Protein AF-A0A7I8EJA7-F1 (afdb_monomer_lite)

pLDDT: mean 79.99, std 19.55, range [35.12, 96.31]

Structure (mmCIF, N/CA/C/O backbone):
data_AF-A0A7I8EJA7-F1
#
_entry.id   AF-A0A7I8EJA7-F1
#
loop_
_atom_site.group_PDB
_atom_site.id
_atom_site.type_symbol
_atom_site.label_atom_id
_atom_site.label_alt_id
_atom_site.label_comp_id
_atom_site.label_asym_id
_atom_site.label_entity_id
_atom_site.label_seq_id
_atom_site.pdbx_PDB_ins_code
_atom_site.Cartn_x
_atom_site.Cartn_y
_atom_site.Cartn_z
_atom_site.occupancy
_atom_site.B_iso_or_equiv
_atom_site.auth_seq_id
_atom_site.auth_comp_id
_atom_site.auth_asym_id
_atom_site.auth_atom_id
_atom_site.pdbx_PDB_model_num
ATOM 1 N N . MET A 1 1 ? 0.602 -46.664 -0.710 1.00 35.12 1 MET A N 1
ATOM 2 C CA . MET A 1 1 ? -0.573 -46.469 -1.582 1.00 35.12 1 MET A CA 1
ATOM 3 C C . MET A 1 1 ? -1.274 -45.219 -1.079 1.00 35.12 1 MET A C 1
ATOM 5 O O . M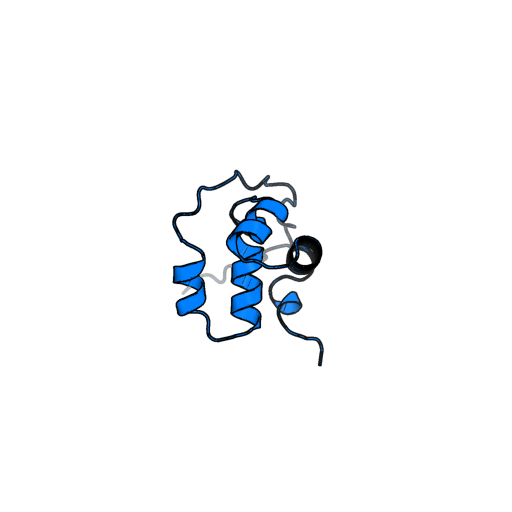ET A 1 1 ? -1.924 -45.285 -0.047 1.00 35.12 1 MET A O 1
ATOM 9 N N . PHE A 1 2 ? -1.000 -44.064 -1.686 1.00 35.34 2 PHE A N 1
ATOM 10 C CA . PHE A 1 2 ? -1.615 -42.798 -1.277 1.00 35.34 2 PHE A CA 1
ATOM 11 C C . PHE A 1 2 ? -2.947 -42.654 -2.019 1.00 35.34 2 PHE A C 1
ATOM 13 O O . PHE A 1 2 ? -2.956 -42.869 -3.234 1.00 35.34 2 PHE A O 1
ATOM 20 N N . PRO A 1 3 ? -4.063 -42.350 -1.336 1.00 38.88 3 PRO A N 1
ATOM 21 C CA . PRO A 1 3 ? -5.328 -42.148 -2.017 1.00 38.88 3 PRO A CA 1
ATOM 22 C C . PRO A 1 3 ? -5.225 -40.880 -2.865 1.00 38.88 3 PRO A C 1
ATOM 24 O O . PRO A 1 3 ? -4.882 -39.811 -2.363 1.00 38.88 3 PRO A O 1
ATOM 27 N N . THR A 1 4 ? -5.526 -41.007 -4.153 1.00 46.88 4 THR A N 1
ATOM 28 C CA . THR A 1 4 ? -5.810 -39.887 -5.050 1.00 46.88 4 THR A CA 1
ATOM 29 C C . THR A 1 4 ? -7.092 -39.211 -4.582 1.00 46.88 4 THR A C 1
ATOM 31 O O . THR A 1 4 ? -8.189 -39.598 -4.983 1.00 46.88 4 THR A O 1
ATOM 34 N N . LEU A 1 5 ? -6.964 -38.219 -3.704 1.00 42.38 5 LEU A N 1
ATOM 35 C CA . LEU A 1 5 ? -8.040 -37.271 -3.460 1.00 42.38 5 LEU A CA 1
ATOM 36 C C . LEU A 1 5 ? -8.052 -36.287 -4.628 1.00 42.38 5 LEU A C 1
ATOM 38 O O . LEU A 1 5 ? -7.164 -35.448 -4.775 1.00 42.38 5 LEU A O 1
ATOM 42 N N . SER A 1 6 ? -9.049 -36.476 -5.489 1.00 43.38 6 SER A N 1
ATOM 43 C CA . SER A 1 6 ? -9.438 -35.550 -6.542 1.00 43.38 6 SER A CA 1
ATOM 44 C C . SER A 1 6 ? -9.655 -34.175 -5.914 1.00 43.38 6 SER A C 1
ATOM 46 O O . SER A 1 6 ? -10.556 -33.992 -5.095 1.00 43.38 6 SER A O 1
ATOM 48 N N . CYS A 1 7 ? -8.787 -33.223 -6.245 1.00 35.91 7 CYS A N 1
ATOM 49 C CA . CYS A 1 7 ? -8.907 -31.842 -5.807 1.00 35.91 7 CYS A CA 1
ATOM 50 C C . CYS A 1 7 ? -9.944 -31.154 -6.706 1.00 35.91 7 CYS A C 1
ATOM 52 O O . CYS A 1 7 ? -9.608 -30.365 -7.584 1.00 35.91 7 CYS A O 1
ATOM 54 N N . GLU A 1 8 ? -11.219 -31.494 -6.524 1.00 48.06 8 GLU A N 1
ATOM 55 C CA . GLU A 1 8 ? -12.331 -30.686 -7.024 1.00 48.06 8 GLU A CA 1
ATOM 56 C C . GLU A 1 8 ? -12.548 -29.517 -6.059 1.00 48.06 8 GLU A C 1
ATOM 58 O O . GLU A 1 8 ? -13.550 -29.427 -5.355 1.00 48.06 8 GLU A O 1
ATOM 63 N N . LEU A 1 9 ? -11.581 -28.596 -6.012 1.00 49.75 9 LEU A N 1
ATOM 64 C CA . LEU A 1 9 ? -11.828 -27.256 -5.487 1.00 49.75 9 LEU A CA 1
ATOM 65 C C . LEU A 1 9 ? -12.623 -26.505 -6.554 1.00 49.75 9 LEU A C 1
ATOM 67 O O . LEU A 1 9 ? -12.089 -25.798 -7.411 1.00 49.75 9 LEU A O 1
ATOM 71 N N . GLY A 1 10 ? -13.933 -26.752 -6.523 1.00 39.44 10 GLY A N 1
ATOM 72 C CA . GLY A 1 10 ? -14.923 -25.938 -7.200 1.00 39.44 10 GLY A CA 1
ATOM 73 C C . GLY A 1 10 ? -14.678 -24.466 -6.886 1.00 39.44 10 GLY A C 1
ATOM 74 O O . GLY A 1 10 ? -14.243 -24.107 -5.794 1.00 39.44 10 GLY A O 1
ATOM 75 N N . ARG A 1 11 ? -14.932 -23.618 -7.885 1.00 53.28 11 ARG A N 1
ATOM 76 C CA . ARG A 1 11 ? -14.918 -22.157 -7.786 1.00 53.28 11 ARG A CA 1
ATOM 77 C C . ARG A 1 11 ? -15.930 -21.673 -6.739 1.00 53.28 11 ARG A C 1
ATOM 79 O O . ARG A 1 11 ? -16.978 -21.133 -7.091 1.00 53.28 11 ARG A O 1
ATOM 86 N N . GLU A 1 12 ? -15.623 -21.817 -5.462 1.00 44.09 12 GLU A N 1
ATOM 87 C CA . GLU A 1 12 ? -16.193 -20.954 -4.444 1.00 44.09 12 GLU A CA 1
ATOM 88 C C . GLU A 1 12 ? -15.552 -19.587 -4.658 1.00 44.09 12 GLU A C 1
ATOM 90 O O . GLU A 1 12 ? -14.379 -19.357 -4.366 1.00 44.09 12 GLU A O 1
ATOM 95 N N . ARG A 1 13 ? -16.321 -18.682 -5.279 1.00 52.56 13 ARG A N 1
ATOM 96 C CA . ARG A 1 13 ? -16.040 -17.252 -5.193 1.00 52.56 13 ARG A CA 1
ATOM 97 C C . ARG A 1 13 ? -15.877 -16.962 -3.708 1.00 52.56 13 ARG A C 1
ATOM 99 O O . ARG A 1 13 ? -16.846 -17.117 -2.968 1.00 52.56 13 ARG A O 1
ATOM 106 N N . LEU A 1 14 ? -14.659 -16.596 -3.298 1.00 54.72 14 LEU A N 1
ATOM 107 C CA . LEU A 1 14 ? -14.411 -16.029 -1.978 1.00 54.72 14 LEU A CA 1
ATOM 108 C C . LEU A 1 14 ? -15.534 -15.016 -1.717 1.00 54.72 14 LEU A C 1
ATOM 110 O O . LEU A 1 14 ? -15.752 -14.175 -2.600 1.00 54.72 14 LEU A O 1
ATOM 114 N N . PRO A 1 15 ? -16.280 -15.128 -0.603 1.00 47.22 15 PRO A N 1
ATOM 115 C CA . PRO A 1 15 ? -17.280 -14.130 -0.261 1.00 47.22 15 PRO A CA 1
ATOM 116 C C . PRO A 1 15 ? -16.610 -12.761 -0.370 1.00 47.22 15 PRO A C 1
ATOM 118 O O . PRO A 1 15 ? -15.573 -12.514 0.252 1.00 47.22 15 PRO A O 1
ATOM 121 N N . GLN A 1 16 ? -17.152 -11.921 -1.256 1.00 55.12 16 GLN A N 1
ATOM 122 C CA . GLN A 1 16 ? -16.622 -10.594 -1.601 1.00 55.12 16 GLN A CA 1
ATOM 123 C C . GLN A 1 16 ? -16.788 -9.597 -0.436 1.00 55.12 16 GLN A C 1
ATOM 125 O O . GLN A 1 16 ? -16.475 -8.421 -0.550 1.00 55.12 16 GLN A O 1
ATOM 130 N N . ASP A 1 17 ? -17.293 -10.103 0.682 1.00 47.69 17 ASP A N 1
ATOM 131 C CA . ASP A 1 17 ? -17.926 -9.426 1.793 1.00 47.69 17 ASP A CA 1
ATOM 132 C C . ASP A 1 17 ? -17.530 -10.052 3.143 1.00 47.69 17 ASP A C 1
ATOM 134 O O . ASP A 1 17 ? -18.152 -9.772 4.165 1.00 47.69 17 ASP A O 1
ATOM 138 N N . LEU A 1 18 ? -16.435 -10.828 3.197 1.00 55.97 18 LEU A N 1
ATOM 139 C CA . LEU A 1 18 ? -15.638 -10.890 4.429 1.00 55.97 18 LEU A CA 1
ATOM 140 C C . LEU A 1 18 ? -15.068 -9.488 4.648 1.00 55.97 18 LEU A C 1
ATOM 142 O O . LEU A 1 18 ? -13.936 -9.205 4.255 1.00 55.97 18 LEU A O 1
ATOM 146 N N . GLU A 1 19 ? -15.899 -8.610 5.207 1.00 57.94 19 GLU A N 1
ATOM 147 C CA . GLU A 1 19 ? -15.570 -7.254 5.611 1.00 57.94 19 GLU A CA 1
ATOM 148 C C . GLU A 1 19 ? -14.284 -7.363 6.426 1.00 57.94 19 GLU A C 1
ATOM 150 O O . GLU A 1 19 ? -14.271 -7.892 7.543 1.00 57.94 19 GLU A O 1
ATOM 155 N N . ARG A 1 20 ? -13.153 -7.034 5.788 1.00 60.50 20 ARG A N 1
ATOM 156 C CA . ARG A 1 20 ? -11.839 -7.267 6.376 1.00 60.50 20 ARG A CA 1
ATOM 157 C C . ARG A 1 20 ? -11.783 -6.384 7.605 1.00 60.50 20 ARG A C 1
ATOM 159 O O . ARG A 1 20 ? -11.649 -5.170 7.487 1.00 60.50 20 ARG A O 1
ATOM 166 N N . SER A 1 21 ? -11.934 -6.997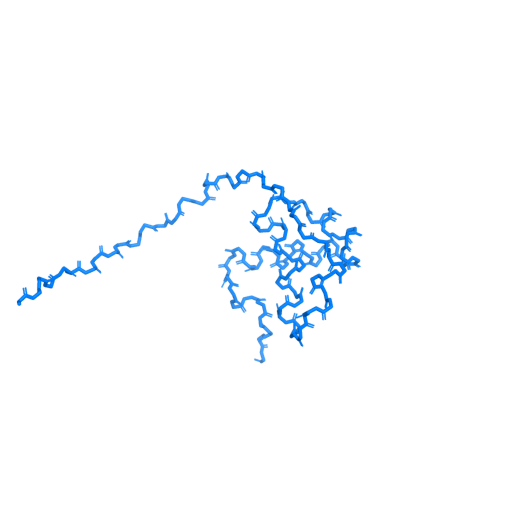 8.779 1.00 66.31 21 SER A N 1
ATOM 167 C CA . SER A 1 21 ? -11.872 -6.286 10.049 1.00 66.31 21 SER A CA 1
ATOM 168 C C . SER A 1 21 ? -10.585 -5.474 10.057 1.00 66.31 21 SER A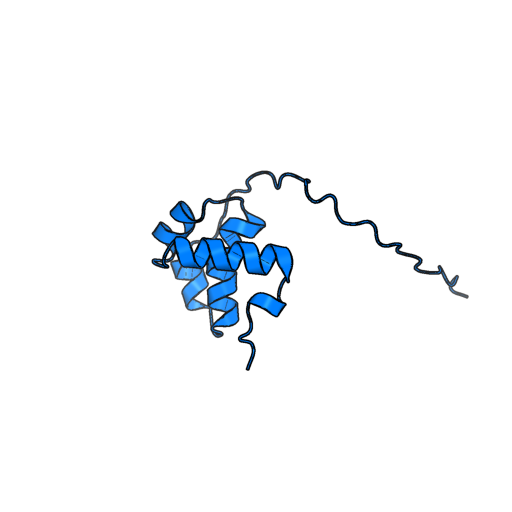 C 1
ATOM 170 O O . SER A 1 21 ? -9.514 -6.055 9.847 1.00 66.31 21 SER A O 1
ATOM 172 N N . ARG A 1 22 ? -10.688 -4.161 10.272 1.00 67.06 22 ARG A N 1
ATOM 173 C CA . ARG A 1 22 ? -9.527 -3.272 10.326 1.00 67.06 22 ARG A CA 1
ATOM 174 C C . ARG A 1 22 ? -8.493 -3.865 11.284 1.00 67.06 22 ARG A C 1
ATOM 176 O O . ARG A 1 22 ? -8.796 -4.11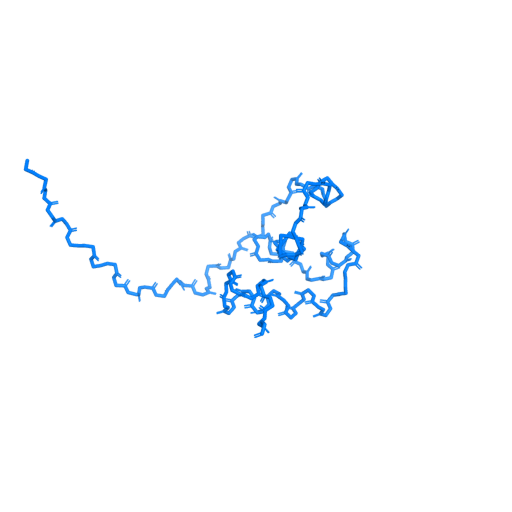3 12.449 1.00 67.06 22 ARG A O 1
ATOM 183 N N . ARG A 1 23 ? -7.293 -4.133 10.775 1.00 72.06 23 ARG A N 1
ATOM 184 C CA . ARG A 1 23 ? -6.164 -4.658 11.554 1.00 72.06 23 ARG A CA 1
ATOM 185 C C . ARG A 1 23 ? -5.175 -3.525 11.779 1.00 72.06 23 ARG A C 1
ATOM 187 O O . ARG A 1 23 ? -4.915 -2.753 10.858 1.00 72.06 23 ARG A O 1
ATOM 194 N N . GLU A 1 24 ? -4.641 -3.420 12.991 1.00 71.69 24 GLU A N 1
ATOM 195 C CA . GLU A 1 24 ? -3.585 -2.449 13.276 1.00 71.69 24 GLU A CA 1
ATOM 196 C C . GLU A 1 24 ? -2.304 -2.830 12.533 1.00 71.69 24 GLU A C 1
ATOM 198 O O . GLU A 1 24 ? -1.905 -3.997 12.503 1.00 71.69 24 GLU A O 1
ATOM 203 N N . ARG A 1 25 ? -1.676 -1.830 11.910 1.00 75.38 25 ARG A N 1
ATOM 204 C CA . ARG A 1 25 ? -0.390 -1.980 11.236 1.00 75.38 25 ARG A CA 1
ATOM 205 C C . ARG A 1 25 ? 0.731 -1.758 12.249 1.00 75.38 25 ARG A C 1
ATOM 207 O O . ARG A 1 25 ? 0.665 -0.820 13.035 1.00 75.38 25 ARG A O 1
ATOM 214 N N . THR A 1 26 ? 1.747 -2.617 12.223 1.00 76.56 26 THR A N 1
ATOM 215 C CA . THR A 1 26 ? 2.924 -2.516 13.110 1.00 76.56 26 THR A CA 1
ATOM 216 C C . THR A 1 26 ? 4.133 -1.892 12.406 1.00 76.56 26 THR A C 1
ATOM 218 O O . THR A 1 26 ? 5.082 -1.477 13.060 1.00 76.56 26 THR A O 1
ATOM 221 N N . ASP A 1 27 ? 4.115 -1.837 11.074 1.00 77.94 27 ASP A N 1
ATOM 222 C CA . ASP A 1 27 ? 5.186 -1.288 10.249 1.00 77.94 27 ASP A CA 1
ATOM 223 C C . ASP A 1 27 ? 5.040 0.223 9.975 1.00 77.94 27 ASP A C 1
ATOM 225 O O . ASP A 1 27 ? 3.951 0.724 9.692 1.00 77.94 27 ASP A O 1
ATOM 229 N N . GLU A 1 28 ? 6.167 0.939 10.034 1.00 84.94 28 GLU A N 1
ATOM 230 C CA . GLU A 1 28 ? 6.301 2.349 9.646 1.00 84.94 28 GLU A CA 1
ATOM 231 C C . GLU A 1 28 ? 6.718 2.453 8.174 1.00 84.94 28 GLU A C 1
ATOM 233 O O . GLU A 1 28 ? 7.666 1.786 7.743 1.00 84.94 28 GLU A O 1
ATOM 238 N N . TRP A 1 29 ? 6.051 3.323 7.407 1.00 86.81 29 TRP A N 1
ATOM 239 C CA . TRP A 1 29 ? 6.266 3.447 5.959 1.00 86.81 29 TRP A CA 1
ATOM 240 C C . TRP A 1 29 ? 7.732 3.712 5.590 1.00 86.81 29 TRP A C 1
ATOM 242 O O . TRP A 1 29 ? 8.268 3.063 4.695 1.00 86.81 29 TRP A O 1
ATOM 252 N N . GLU A 1 30 ? 8.412 4.615 6.301 1.00 87.12 30 GLU A N 1
ATOM 253 C CA . GLU A 1 30 ? 9.809 4.964 6.008 1.00 87.12 30 GLU A CA 1
ATOM 254 C C . GLU A 1 30 ? 10.754 3.760 6.131 1.00 87.12 30 GLU A C 1
ATOM 256 O O . GLU A 1 30 ? 11.674 3.604 5.326 1.00 87.12 30 GLU A O 1
ATOM 261 N N . SER A 1 31 ? 10.488 2.869 7.092 1.00 89.94 31 SER A N 1
ATOM 262 C CA . SER A 1 31 ? 11.266 1.641 7.278 1.00 89.94 31 SER A CA 1
ATOM 263 C C . SER A 1 31 ? 11.005 0.643 6.152 1.00 89.94 31 SER A C 1
ATOM 265 O O . SER A 1 31 ? 11.941 0.032 5.647 1.00 89.94 31 SER A O 1
ATOM 267 N N . VAL A 1 32 ? 9.750 0.492 5.719 1.00 88.38 32 VAL A N 1
ATOM 268 C CA . VAL A 1 32 ? 9.381 -0.395 4.601 1.00 88.38 32 VAL A CA 1
ATOM 269 C C . VAL A 1 32 ? 9.990 0.100 3.289 1.00 88.38 32 VAL A C 1
ATOM 271 O O . VAL A 1 32 ? 10.582 -0.677 2.534 1.00 88.38 32 VAL A O 1
ATOM 274 N N . ARG A 1 33 ? 9.919 1.412 3.041 1.00 88.38 33 ARG A N 1
ATOM 275 C CA . ARG A 1 33 ? 10.444 2.041 1.827 1.00 88.38 33 ARG A CA 1
ATOM 276 C C . ARG A 1 33 ? 11.947 1.826 1.662 1.00 88.38 33 ARG A C 1
ATOM 278 O O . ARG A 1 33 ? 12.400 1.597 0.546 1.00 88.38 33 ARG A O 1
ATOM 285 N N . GLN A 1 34 ? 12.714 1.825 2.755 1.00 90.19 34 GLN A N 1
ATOM 286 C CA . GLN A 1 34 ? 14.155 1.546 2.727 1.00 90.19 34 GLN A CA 1
ATOM 287 C C . GLN A 1 34 ? 14.495 0.178 2.104 1.00 90.19 34 GLN A C 1
ATOM 289 O O . GLN A 1 34 ? 15.536 0.038 1.465 1.00 90.19 34 GLN A O 1
ATOM 294 N N . TRP A 1 35 ? 13.629 -0.823 2.281 1.00 90.56 35 TRP A N 1
ATOM 295 C CA . TRP A 1 35 ? 13.833 -2.191 1.786 1.00 90.56 35 TRP A CA 1
ATOM 296 C C . TRP A 1 35 ? 13.113 -2.472 0.466 1.00 90.56 35 TRP A C 1
ATOM 298 O O . TRP A 1 35 ? 13.081 -3.612 -0.003 1.00 90.56 35 TRP A O 1
ATOM 308 N N . THR A 1 36 ? 12.523 -1.444 -0.136 1.00 90.81 36 THR A N 1
ATOM 309 C CA . THR A 1 36 ? 11.775 -1.571 -1.379 1.00 90.81 36 THR A CA 1
ATOM 310 C C . THR A 1 36 ? 12.707 -1.377 -2.569 1.00 90.81 36 THR A C 1
ATOM 312 O O . THR A 1 36 ? 13.342 -0.335 -2.706 1.00 90.81 36 THR A O 1
ATOM 315 N N . LEU A 1 37 ? 12.803 -2.398 -3.424 1.00 92.25 37 LEU A N 1
ATOM 316 C CA . LEU A 1 37 ? 13.754 -2.424 -4.544 1.00 92.25 37 LEU A CA 1
ATOM 317 C C . LEU A 1 37 ? 13.085 -2.241 -5.913 1.00 92.25 37 LEU A C 1
ATOM 319 O O . LEU A 1 37 ? 13.735 -1.777 -6.846 1.00 92.25 37 LEU A O 1
ATOM 323 N N . TRP A 1 38 ? 11.809 -2.612 -6.035 1.00 92.81 38 TRP A N 1
ATOM 324 C CA . TRP A 1 38 ? 11.089 -2.693 -7.308 1.00 92.81 38 TRP A CA 1
ATOM 325 C C . TRP A 1 38 ? 9.910 -1.713 -7.306 1.00 92.81 38 TRP A C 1
ATOM 327 O O . TRP A 1 38 ? 9.219 -1.632 -6.285 1.00 92.81 38 TRP A O 1
ATOM 337 N N . PRO A 1 39 ? 9.632 -0.998 -8.411 1.00 91.69 39 PRO A N 1
ATOM 338 C CA . PRO A 1 39 ? 8.492 -0.081 -8.494 1.00 91.69 39 PRO A CA 1
ATOM 339 C C . PRO A 1 39 ? 7.150 -0.752 -8.172 1.00 91.69 39 PRO A C 1
ATOM 341 O O . PRO A 1 39 ? 6.299 -0.166 -7.506 1.00 91.69 39 PRO A O 1
ATOM 344 N N . GLU A 1 40 ? 6.977 -2.007 -8.580 1.00 93.88 40 GLU A N 1
ATOM 345 C CA . GLU A 1 40 ? 5.770 -2.799 -8.337 1.00 93.88 40 GLU A CA 1
ATOM 346 C C . GLU A 1 40 ? 5.627 -3.153 -6.855 1.00 93.88 40 GLU A C 1
ATOM 348 O O . GLU A 1 40 ? 4.519 -3.159 -6.314 1.00 93.88 40 GLU A O 1
ATOM 353 N N . GLN A 1 41 ? 6.754 -3.399 -6.178 1.00 94.50 41 GLN A N 1
ATOM 354 C CA . GLN A 1 41 ? 6.792 -3.586 -4.731 1.00 94.50 41 GLN A CA 1
ATOM 355 C C . GLN A 1 41 ? 6.463 -2.272 -4.014 1.00 94.50 41 GLN A C 1
ATOM 357 O O . GLN A 1 41 ? 5.659 -2.287 -3.089 1.00 94.50 41 GLN A O 1
ATOM 362 N N . GLU A 1 42 ? 7.012 -1.133 -4.451 1.00 94.12 42 GLU A N 1
ATOM 363 C CA . GLU A 1 42 ? 6.693 0.175 -3.857 1.00 94.12 42 GLU A CA 1
ATOM 364 C C . GLU A 1 42 ? 5.210 0.500 -4.006 1.00 94.12 42 GLU A C 1
ATOM 366 O O . GLU A 1 42 ? 4.572 0.938 -3.049 1.00 94.12 42 GLU A O 1
ATOM 371 N N . LEU A 1 43 ? 4.639 0.231 -5.180 1.00 94.88 43 LEU A N 1
ATOM 372 C CA . LEU A 1 43 ? 3.215 0.394 -5.424 1.00 94.88 43 LEU A CA 1
ATOM 373 C C . LEU A 1 43 ? 2.385 -0.525 -4.525 1.00 94.88 43 LEU A C 1
ATOM 375 O O . LEU A 1 43 ? 1.406 -0.071 -3.931 1.00 94.88 43 LEU A O 1
ATOM 379 N N . TYR A 1 44 ? 2.774 -1.796 -4.405 1.00 95.25 44 TYR A N 1
ATOM 380 C CA . TYR A 1 44 ? 2.090 -2.736 -3.526 1.00 95.25 44 TYR A CA 1
ATOM 381 C C . TYR A 1 44 ? 2.116 -2.264 -2.075 1.00 95.25 44 TYR A C 1
ATOM 383 O O . TYR A 1 44 ? 1.064 -2.203 -1.450 1.00 95.25 44 TYR A O 1
ATOM 391 N N . GLU A 1 45 ? 3.273 -1.870 -1.544 1.00 94.69 45 GLU A N 1
ATOM 392 C CA . GLU A 1 45 ? 3.390 -1.418 -0.155 1.00 94.69 45 GLU A CA 1
ATOM 393 C C . GLU A 1 45 ? 2.618 -0.111 0.103 1.00 94.69 45 GLU A C 1
ATOM 395 O O . GLU A 1 45 ? 2.098 0.082 1.200 1.00 94.69 45 GLU A O 1
ATOM 400 N N . GLN A 1 46 ? 2.437 0.749 -0.907 1.00 94.56 46 GLN A N 1
ATOM 401 C CA . GLN A 1 46 ? 1.576 1.935 -0.804 1.00 94.56 46 GLN A CA 1
ATOM 402 C C . GLN A 1 46 ? 0.076 1.592 -0.720 1.00 94.56 46 GLN A C 1
ATOM 404 O O . GLN A 1 46 ? -0.680 2.255 -0.002 1.00 94.56 46 GLN A O 1
ATOM 409 N N . ILE A 1 47 ? -0.386 0.570 -1.451 1.00 95.38 47 ILE A N 1
ATOM 410 C CA . ILE A 1 47 ? -1.805 0.161 -1.457 1.00 95.38 47 ILE A CA 1
ATOM 411 C C . ILE A 1 47 ? -2.116 -0.919 -0.414 1.00 95.38 47 ILE A C 1
ATOM 413 O O . ILE A 1 47 ? -3.274 -1.089 -0.031 1.00 95.38 47 ILE A O 1
ATOM 417 N N . ARG A 1 48 ? -1.101 -1.622 0.099 1.00 92.94 48 ARG A N 1
ATOM 418 C CA . ARG A 1 48 ? -1.210 -2.685 1.106 1.00 92.94 48 ARG A CA 1
ATOM 419 C C . ARG A 1 48 ? -2.026 -2.254 2.326 1.00 92.94 48 ARG A C 1
ATOM 421 O O . ARG A 1 48 ? -2.848 -3.059 2.764 1.00 92.94 48 ARG A O 1
ATOM 428 N N . PRO A 1 49 ? -1.903 -1.022 2.858 1.00 92.94 49 PRO A N 1
ATOM 429 C CA . PRO A 1 49 ? -2.720 -0.611 3.988 1.00 92.94 49 PRO A CA 1
ATOM 430 C C . PRO A 1 49 ? -4.201 -0.461 3.672 1.00 92.94 49 PRO A C 1
ATOM 432 O O . PRO A 1 49 ? -5.043 -0.759 4.519 1.00 92.94 49 PRO A O 1
ATOM 435 N N . ILE A 1 50 ? -4.523 -0.089 2.439 1.00 93.38 50 ILE A N 1
ATOM 436 C CA . ILE A 1 50 ? -5.901 0.004 1.962 1.00 93.38 50 ILE A CA 1
ATOM 437 C C . ILE A 1 50 ? -6.482 -1.407 1.828 1.00 93.38 50 ILE A C 1
ATOM 439 O O . ILE A 1 50 ? -7.545 -1.704 2.363 1.00 93.38 50 ILE A O 1
ATOM 443 N N . ILE A 1 51 ? -5.730 -2.309 1.193 1.00 91.69 51 ILE A N 1
ATOM 444 C CA . ILE A 1 51 ? -6.181 -3.667 0.873 1.00 91.69 51 ILE A CA 1
ATOM 445 C C . ILE A 1 51 ? -6.221 -4.584 2.107 1.00 91.69 51 ILE A C 1
ATOM 447 O O . ILE A 1 51 ? -7.205 -5.294 2.317 1.00 91.69 51 ILE A O 1
ATOM 451 N N . LEU A 1 52 ? -5.157 -4.627 2.914 1.00 89.25 52 LEU A N 1
ATOM 452 C CA . LEU A 1 52 ? -5.011 -5.595 4.012 1.00 89.25 52 LEU A CA 1
ATOM 453 C C . LEU A 1 52 ? -5.469 -5.064 5.369 1.00 89.25 52 LEU A C 1
ATOM 455 O O . LEU A 1 52 ? -5.947 -5.850 6.189 1.00 89.25 52 LEU A O 1
ATOM 459 N N . TYR A 1 53 ? -5.304 -3.764 5.616 1.00 86.94 53 TYR A N 1
ATOM 460 C CA . TYR A 1 53 ? -5.578 -3.157 6.920 1.00 86.94 53 TYR A CA 1
ATOM 461 C C . TYR A 1 53 ? -6.878 -2.351 6.944 1.00 86.94 53 TYR A C 1
ATOM 463 O O . TYR A 1 53 ? -7.300 -1.948 8.024 1.00 86.94 53 TYR A O 1
ATOM 471 N N . GLY A 1 54 ? -7.538 -2.149 5.798 1.00 88.00 54 GLY A N 1
ATOM 472 C CA . GLY A 1 54 ? -8.770 -1.365 5.706 1.00 88.00 54 GLY A CA 1
ATOM 473 C C . GLY A 1 54 ? -8.554 0.124 5.994 1.00 88.00 54 GLY A C 1
ATOM 474 O O . GLY A 1 54 ? -9.480 0.803 6.434 1.00 88.00 54 GLY A O 1
ATOM 475 N N . GLN A 1 55 ? -7.330 0.634 5.808 1.00 90.94 55 GLN A N 1
ATOM 476 C CA . GLN A 1 55 ? -7.072 2.072 5.864 1.00 90.94 55 GLN A CA 1
ATOM 477 C C . GLN A 1 55 ? -7.713 2.777 4.668 1.00 90.94 55 GLN A C 1
ATOM 479 O O . GLN A 1 55 ? -7.834 2.232 3.572 1.00 90.94 55 GLN A O 1
ATOM 484 N N . THR A 1 56 ? -8.087 4.036 4.855 1.00 92.56 56 THR A N 1
ATOM 485 C CA . THR A 1 56 ? -8.579 4.853 3.748 1.00 92.56 56 THR A CA 1
ATOM 486 C C . THR A 1 56 ? -7.423 5.282 2.832 1.00 92.56 56 THR A C 1
ATOM 488 O O . THR A 1 56 ? -6.302 5.503 3.303 1.00 92.56 56 THR A O 1
ATOM 491 N N . PRO A 1 57 ? -7.673 5.522 1.530 1.00 93.06 57 PRO A N 1
ATOM 492 C CA . PRO A 1 57 ? -6.654 6.069 0.634 1.00 93.06 57 PRO A CA 1
ATOM 493 C C . PRO A 1 57 ? -6.072 7.408 1.112 1.00 93.06 57 PRO A C 1
ATOM 495 O O . PRO A 1 57 ? -4.935 7.735 0.791 1.00 93.06 57 PRO A O 1
ATOM 498 N N . GLY A 1 58 ? -6.845 8.196 1.868 1.00 91.69 58 GLY A N 1
ATOM 499 C CA . GLY A 1 58 ? -6.394 9.471 2.428 1.00 91.69 58 GLY A CA 1
ATOM 500 C C . GLY A 1 58 ? -5.427 9.316 3.605 1.00 91.69 58 GLY A C 1
ATOM 501 O O . GLY A 1 58 ? -4.515 10.126 3.741 1.00 91.69 58 GLY A O 1
ATOM 502 N N . GLU A 1 59 ? -5.597 8.287 4.440 1.00 91.56 59 GLU A N 1
ATOM 503 C CA . GLU A 1 59 ? -4.626 7.943 5.489 1.00 91.56 59 GLU A CA 1
ATOM 504 C C . GLU A 1 59 ? -3.316 7.458 4.858 1.00 91.56 59 GLU A C 1
ATOM 506 O O . GLU A 1 59 ? -2.267 8.031 5.143 1.00 91.56 59 GLU A O 1
ATOM 511 N N . SER A 1 60 ? -3.387 6.518 3.906 1.00 91.38 60 SER A N 1
ATOM 512 C CA . SER A 1 60 ? -2.189 6.031 3.204 1.00 91.38 60 SER A CA 1
ATOM 513 C C . SER A 1 60 ? -1.469 7.149 2.432 1.00 91.38 60 SER A C 1
ATOM 515 O O . SER A 1 60 ? -0.244 7.244 2.467 1.00 91.38 60 SER A O 1
ATOM 517 N N . ALA A 1 61 ? -2.200 8.078 1.802 1.00 93.81 61 ALA A N 1
ATOM 518 C CA . ALA A 1 61 ? -1.602 9.226 1.111 1.00 93.81 61 ALA A CA 1
ATOM 519 C C . ALA A 1 61 ? -0.786 10.134 2.045 1.00 93.81 61 ALA A C 1
ATOM 521 O O . ALA A 1 61 ? 0.251 10.659 1.643 1.00 93.81 61 ALA A O 1
ATOM 522 N N . LYS A 1 62 ? -1.239 10.326 3.291 1.00 92.12 62 LYS A N 1
ATOM 523 C CA . LYS A 1 62 ? -0.516 11.141 4.279 1.00 92.12 62 LYS A CA 1
ATOM 524 C C . LYS A 1 62 ? 0.793 10.494 4.710 1.00 92.12 62 LYS A C 1
ATOM 526 O O . LYS A 1 62 ? 1.763 11.208 4.929 1.00 92.12 62 LYS A O 1
ATOM 531 N N . GLU A 1 63 ? 0.808 9.172 4.836 1.00 90.62 63 GLU A N 1
ATOM 532 C CA . GLU A 1 63 ? 1.990 8.418 5.258 1.00 90.62 63 GLU A CA 1
ATOM 533 C C . GLU A 1 63 ? 2.999 8.251 4.116 1.00 90.62 63 GLU A C 1
ATOM 535 O O . GLU A 1 63 ? 4.199 8.418 4.312 1.00 90.62 63 GLU A O 1
ATOM 540 N N . THR A 1 64 ? 2.510 7.950 2.911 1.00 89.62 64 THR A N 1
ATOM 541 C CA . THR A 1 64 ? 3.353 7.627 1.748 1.00 89.62 64 THR A CA 1
ATOM 542 C C . THR A 1 64 ? 3.782 8.851 0.940 1.00 89.62 64 THR A C 1
ATOM 544 O O . THR A 1 64 ? 4.774 8.796 0.214 1.00 89.62 64 THR A O 1
ATOM 547 N N . GLY A 1 65 ? 3.032 9.954 1.032 1.00 90.62 65 GLY A N 1
ATOM 548 C CA . GLY A 1 65 ? 3.183 11.137 0.180 1.00 90.62 65 GLY A CA 1
ATOM 549 C C . GLY A 1 65 ? 2.603 10.974 -1.231 1.00 90.62 65 GLY A C 1
ATOM 550 O O . GLY A 1 65 ? 2.677 11.904 -2.037 1.00 90.62 65 GLY A O 1
ATOM 551 N N . ALA A 1 66 ? 2.017 9.817 -1.552 1.00 91.88 66 ALA A N 1
ATOM 552 C CA . ALA A 1 66 ? 1.416 9.557 -2.853 1.00 91.88 66 ALA A CA 1
ATOM 553 C C . ALA A 1 66 ? 0.050 10.244 -3.012 1.00 91.88 66 ALA A C 1
ATOM 555 O O . ALA A 1 66 ? -0.668 10.533 -2.053 1.00 91.88 66 ALA A O 1
ATOM 556 N N . ALA A 1 67 ? -0.352 10.490 -4.260 1.00 95.38 67 ALA A N 1
ATOM 557 C CA . ALA A 1 67 ? -1.643 11.106 -4.537 1.00 95.38 67 ALA A CA 1
ATOM 558 C C . ALA A 1 67 ? -2.796 10.151 -4.181 1.00 95.38 67 ALA A C 1
ATOM 560 O O . ALA A 1 67 ? -2.926 9.076 -4.767 1.00 95.38 67 ALA A O 1
ATOM 561 N N . GLN A 1 68 ? -3.704 10.592 -3.304 1.00 96.31 68 GLN A N 1
ATOM 562 C CA . GLN A 1 68 ? -4.866 9.809 -2.856 1.00 96.31 68 GLN A CA 1
ATOM 563 C C . GLN A 1 68 ? -5.678 9.203 -4.015 1.00 96.31 68 GLN A C 1
ATOM 565 O O . GLN A 1 68 ? -6.097 8.050 -3.946 1.00 96.31 68 GLN A O 1
ATOM 570 N N . ARG A 1 69 ? -5.904 9.967 -5.095 1.00 96.19 69 ARG A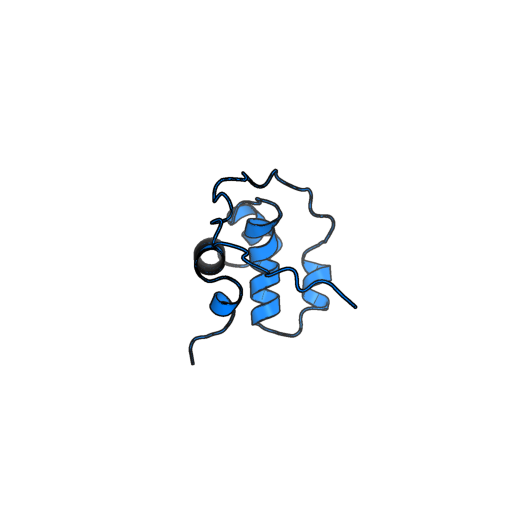 N 1
ATOM 571 C CA . ARG A 1 69 ? -6.642 9.484 -6.278 1.00 96.19 69 ARG A CA 1
ATOM 572 C C . ARG A 1 69 ? -5.932 8.315 -6.961 1.00 96.19 69 ARG A C 1
ATOM 574 O O . ARG A 1 69 ? -6.594 7.378 -7.395 1.00 96.19 69 ARG A O 1
ATOM 581 N N . THR A 1 70 ? -4.605 8.371 -7.039 1.00 94.81 70 THR A N 1
ATOM 582 C CA . THR A 1 70 ? -3.788 7.299 -7.612 1.00 94.81 70 THR A CA 1
ATOM 583 C C . THR A 1 70 ? -3.868 6.048 -6.748 1.00 94.81 70 THR A C 1
ATOM 585 O O . THR A 1 70 ? -4.125 4.977 -7.287 1.00 94.81 70 THR A O 1
ATOM 588 N N . LEU A 1 71 ? -3.735 6.191 -5.424 1.00 95.62 71 LEU A N 1
ATOM 589 C CA . LEU A 1 71 ? -3.850 5.075 -4.481 1.00 95.62 71 LEU A CA 1
ATOM 590 C C . LEU A 1 71 ? -5.221 4.403 -4.543 1.00 95.62 71 LEU A C 1
ATOM 592 O O . LEU A 1 71 ? -5.287 3.182 -4.598 1.00 95.62 71 LEU A O 1
ATOM 596 N N . SER A 1 72 ? -6.302 5.189 -4.600 1.00 95.44 72 SER A N 1
ATOM 597 C CA . SER A 1 72 ? -7.662 4.656 -4.752 1.00 95.44 72 SER A CA 1
ATOM 598 C C . SER A 1 72 ? -7.792 3.840 -6.036 1.00 95.44 72 SER A C 1
ATOM 600 O O . SER A 1 72 ? -8.142 2.670 -5.976 1.00 95.44 72 SER A O 1
ATOM 602 N N . ARG A 1 73 ? -7.424 4.417 -7.191 1.00 96.19 73 ARG A N 1
ATOM 603 C CA . ARG A 1 73 ? -7.510 3.715 -8.480 1.00 96.19 73 ARG A CA 1
ATOM 604 C C . ARG A 1 73 ? -6.683 2.428 -8.479 1.00 96.19 73 ARG A C 1
ATOM 606 O O . ARG A 1 73 ? -7.129 1.412 -8.996 1.00 96.19 73 ARG A O 1
ATOM 613 N N . LYS A 1 74 ? -5.472 2.472 -7.919 1.00 95.56 74 LYS A N 1
ATOM 614 C CA . LYS A 1 74 ? -4.571 1.315 -7.871 1.00 95.56 74 LYS A CA 1
ATOM 615 C C . LYS A 1 74 ? -5.042 0.236 -6.900 1.00 95.56 74 LYS A C 1
ATOM 617 O O . LYS A 1 74 ? -4.886 -0.939 -7.214 1.00 95.56 74 LYS A O 1
ATOM 622 N N . ALA A 1 75 ? -5.664 0.611 -5.785 1.00 95.62 75 ALA A N 1
ATOM 623 C CA . ALA A 1 75 ? -6.333 -0.332 -4.899 1.00 95.62 75 ALA A CA 1
ATOM 624 C C . ALA A 1 75 ? -7.517 -1.019 -5.603 1.00 95.62 75 ALA A C 1
ATOM 626 O O . ALA A 1 75 ? -7.603 -2.244 -5.564 1.00 95.62 75 ALA A O 1
ATOM 627 N N . ASP A 1 76 ? -8.351 -0.266 -6.329 1.00 95.50 76 ASP A N 1
ATOM 628 C CA . ASP A 1 76 ? -9.478 -0.823 -7.094 1.00 95.50 76 ASP A CA 1
ATOM 629 C C . ASP A 1 76 ? -8.998 -1.777 -8.209 1.00 95.50 76 ASP A C 1
ATOM 631 O O . ASP A 1 76 ? -9.552 -2.859 -8.414 1.00 95.50 76 ASP A O 1
ATOM 635 N N . GLU A 1 77 ? -7.937 -1.400 -8.936 1.00 95.88 77 GLU A N 1
ATOM 636 C CA . GLU A 1 77 ? -7.303 -2.261 -9.943 1.00 95.88 77 GLU A CA 1
ATOM 637 C C . GLU A 1 77 ? -6.748 -3.547 -9.307 1.00 95.88 77 GLU A C 1
ATOM 639 O O . GLU A 1 77 ? -6.931 -4.628 -9.869 1.00 95.88 77 GLU A O 1
ATOM 644 N N . PHE A 1 78 ? -6.128 -3.449 -8.128 1.00 95.62 78 PHE A N 1
ATOM 645 C CA . PHE A 1 78 ? -5.600 -4.601 -7.397 1.00 95.62 78 PHE A CA 1
ATOM 646 C C . PHE A 1 78 ? -6.706 -5.521 -6.883 1.00 95.62 78 PHE A C 1
ATOM 648 O O . PHE A 1 78 ? -6.583 -6.740 -6.963 1.00 95.62 78 PHE A O 1
ATOM 655 N N . GLU A 1 79 ? -7.813 -4.976 -6.390 1.00 93.56 79 GLU A N 1
ATOM 656 C CA . GLU A 1 79 ? -8.957 -5.782 -5.967 1.00 93.56 79 GLU A CA 1
ATOM 657 C C . GLU A 1 79 ? -9.579 -6.545 -7.145 1.00 93.56 79 GLU A C 1
ATOM 659 O O . GLU A 1 79 ? -9.978 -7.703 -7.004 1.00 93.56 79 GLU A O 1
ATOM 664 N N . LYS A 1 80 ? -9.596 -5.933 -8.334 1.00 95.50 80 LYS A N 1
ATOM 665 C CA . LYS A 1 80 ? -10.152 -6.543 -9.544 1.00 95.50 80 LYS A CA 1
ATOM 666 C C . LYS A 1 80 ? -9.221 -7.557 -10.216 1.00 95.50 80 LYS A C 1
ATOM 668 O O . LYS A 1 80 ? -9.699 -8.587 -10.691 1.00 95.50 80 LYS A O 1
ATOM 673 N N . TYR A 1 81 ? -7.929 -7.254 -10.317 1.00 94.62 81 TYR A N 1
ATOM 674 C CA . TYR A 1 81 ? -6.973 -8.009 -11.141 1.00 94.62 81 TYR A CA 1
ATOM 675 C C . TYR A 1 81 ? -5.844 -8.674 -10.333 1.00 94.62 81 TYR A C 1
ATOM 677 O O . TYR A 1 81 ? -5.050 -9.436 -10.887 1.00 94.62 81 TYR A O 1
ATOM 685 N N . GLY A 1 82 ? -5.770 -8.433 -9.024 1.00 92.88 82 GLY A N 1
ATOM 686 C CA . GLY A 1 82 ? -4.724 -8.963 -8.152 1.00 92.88 82 GLY A CA 1
ATOM 687 C C . GLY A 1 82 ? -3.335 -8.443 -8.521 1.00 92.88 82 GLY A C 1
ATOM 688 O O . GLY A 1 82 ? -3.178 -7.336 -9.025 1.00 92.88 82 GLY A O 1
ATOM 689 N N . MET A 1 83 ? -2.311 -9.275 -8.316 1.00 93.62 83 MET A N 1
ATOM 690 C CA . MET A 1 83 ? -0.905 -8.911 -8.553 1.00 93.62 83 MET A CA 1
ATOM 691 C C . MET A 1 83 ? -0.618 -8.406 -9.972 1.00 93.62 83 MET A C 1
ATOM 693 O O . MET A 1 83 ? 0.322 -7.643 -10.155 1.00 93.62 83 MET A O 1
ATOM 697 N N . GLN A 1 84 ? -1.420 -8.795 -10.970 1.00 93.75 84 GLN A N 1
ATOM 698 C CA . GLN A 1 84 ? -1.238 -8.348 -12.353 1.00 93.75 84 GLN A CA 1
ATOM 699 C C . GLN A 1 84 ? -1.379 -6.829 -12.507 1.00 93.75 84 GLN A C 1
ATOM 701 O O . GLN A 1 84 ? -0.725 -6.261 -13.370 1.00 93.75 84 GLN A O 1
ATOM 706 N N . SER A 1 85 ? -2.172 -6.155 -11.665 1.00 93.56 85 SER A N 1
ATOM 707 C CA . SER A 1 85 ? -2.361 -4.698 -11.751 1.00 93.56 85 SER A CA 1
ATOM 708 C C . SER A 1 85 ? -1.144 -3.873 -11.326 1.00 93.56 85 SER A C 1
ATOM 710 O O . SER A 1 85 ? -1.147 -2.648 -11.482 1.00 93.56 85 SER A O 1
ATOM 712 N N . LEU A 1 86 ? -0.162 -4.517 -10.689 1.00 92.81 86 LEU A N 1
ATOM 713 C CA . LEU A 1 86 ? 1.056 -3.866 -10.216 1.00 92.81 86 LEU A CA 1
ATOM 714 C C . LEU A 1 86 ? 2.084 -3.696 -11.329 1.00 92.81 86 LEU A C 1
ATOM 716 O O . LEU A 1 86 ? 2.934 -2.823 -11.217 1.00 92.81 86 LEU A O 1
ATOM 720 N N . PHE A 1 87 ? 1.991 -4.517 -12.372 1.00 91.69 87 PHE A N 1
ATOM 721 C CA . PHE A 1 87 ? 2.891 -4.490 -13.511 1.00 91.69 87 PHE A CA 1
ATOM 722 C C . PHE A 1 87 ? 2.291 -3.608 -14.602 1.00 91.69 87 PHE A C 1
ATOM 724 O O . PHE A 1 87 ? 1.083 -3.657 -14.862 1.00 91.69 87 PHE A O 1
ATOM 731 N N . ASP A 1 88 ? 3.133 -2.803 -15.241 1.00 79.06 88 ASP A N 1
ATOM 732 C CA . ASP A 1 88 ? 2.713 -2.066 -16.423 1.00 79.06 88 ASP A CA 1
ATOM 733 C C . ASP A 1 88 ? 2.351 -3.051 -17.543 1.00 79.06 88 ASP A C 1
ATOM 735 O O . ASP A 1 88 ? 2.941 -4.122 -17.700 1.00 79.06 88 ASP A O 1
ATOM 739 N N . SER A 1 89 ? 1.312 -2.705 -18.301 1.00 64.00 89 SER A N 1
ATOM 740 C CA . SER A 1 89 ? 1.014 -3.392 -19.554 1.00 64.00 89 SER A CA 1
ATOM 741 C C . SER A 1 89 ? 1.949 -2.801 -20.603 1.00 64.00 89 SER A C 1
ATOM 743 O O . SER A 1 89 ? 1.624 -1.753 -21.156 1.00 64.00 89 SER A O 1
ATOM 745 N N . ASP A 1 90 ? 3.125 -3.403 -20.782 1.00 48.59 90 ASP A N 1
ATOM 746 C CA . ASP A 1 90 ? 4.015 -3.100 -21.916 1.00 48.59 90 ASP A CA 1
ATOM 747 C C . ASP A 1 90 ? 3.254 -3.098 -23.259 1.00 48.59 90 ASP A C 1
ATOM 749 O O . ASP A 1 90 ? 2.386 -3.986 -23.467 1.00 48.59 90 ASP A O 1
#

Sequence (90 aa):
MFPTLSCELGRERL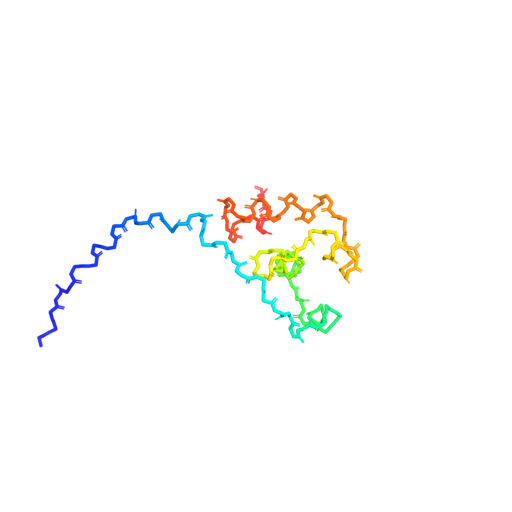PQDLERSRRERTDEWESVRQWTLWPEQELYEQIRPIILYGQTPGESAKETGAAQRTLSRKADEFEKYGMQSLFDSD

Secondary structure (DSSP, 8-state):
---------------TT-----------HHHHHHT--SHHHHHHHHHHHHHHH---HHHHHHHH---HHHHHHHHHHHHHHGGGGGS---

Foldseek 3Di:
DDDPPDPPPDPPPDPPPPVQAQDDDPDQLVVCVVVDDDQLSLLCSLLVCCQRRVDQLVVSCVRSVDDSVVSVVLNVQCSVPNSVSSDDPD

Radius of gyration: 16.76 Å; chains: 1; bounding box: 32×58×35 Å